Protein AF-A0A7K4CSA2-F1 (afdb_monomer_lite)

Secondary structure (DSSP, 8-state):
----HHHHHHHHHHHHTT----HHHHHHHTT--EEEEPPS-S--TT---TT-SEEEE---S---TTSHHHHHHT--------SSHHHHHHHHHHHHTTT---

Sequence (102 aa):
MGHHCESTVLRDLLEHAGVCLSEAMAFGLDATMGFTYFDKTSGSSTFNIMDVPLFVGGKTGTITAESMSCKILGCTISMQEFKNSDVAWDASKTILLKGIPI

Structure (mmCIF, N/CA/C/O backbone):
data_AF-A0A7K4CSA2-F1
#
_entry.id   AF-A0A7K4CSA2-F1
#
loop_
_atom_site.group_PDB
_atom_site.id
_atom_site.type_symbol
_atom_site.label_atom_id
_atom_site.label_alt_id
_atom_site.label_comp_id
_atom_site.label_asym_id
_atom_site.label_entity_id
_atom_site.label_seq_id
_atom_site.pdbx_PDB_ins_code
_atom_site.Cartn_x
_atom_site.Cartn_y
_atom_site.Cartn_z
_atom_site.occupancy
_atom_site.B_iso_or_equiv
_atom_site.auth_seq_id
_atom_site.auth_comp_id
_atom_site.auth_asym_id
_atom_site.auth_atom_id
_atom_site.pdbx_PDB_model_num
ATOM 1 N N . MET A 1 1 ? 17.886 -9.735 1.991 1.00 35.47 1 MET A N 1
ATOM 2 C CA . MET A 1 1 ? 17.0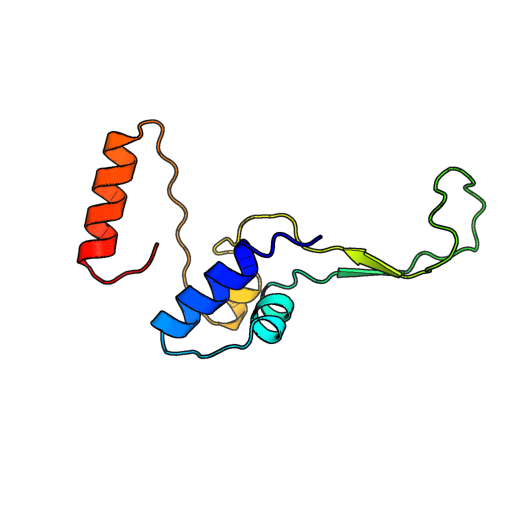36 -10.162 0.859 1.00 35.47 1 MET A CA 1
ATOM 3 C C . MET A 1 1 ? 15.636 -9.640 1.127 1.00 35.47 1 MET A C 1
ATOM 5 O O . MET A 1 1 ? 15.237 -9.664 2.283 1.00 35.47 1 MET A O 1
ATOM 9 N N . GLY A 1 2 ? 15.018 -9.033 0.113 1.00 46.28 2 GLY A N 1
ATOM 10 C CA . GLY A 1 2 ? 13.997 -7.980 0.204 1.00 46.28 2 GLY A CA 1
ATOM 11 C C . GLY A 1 2 ? 12.848 -8.212 1.185 1.00 46.28 2 GLY A C 1
ATOM 12 O O . GLY A 1 2 ? 12.076 -9.152 1.045 1.00 46.28 2 GLY A O 1
ATOM 13 N N . HIS A 1 3 ? 12.711 -7.296 2.145 1.00 46.91 3 HIS A N 1
ATOM 14 C CA . HIS A 1 3 ? 11.454 -7.082 2.850 1.00 46.91 3 HIS A CA 1
ATOM 15 C C . HIS A 1 3 ? 10.576 -6.216 1.942 1.00 46.91 3 HIS A C 1
ATOM 17 O O . HIS A 1 3 ? 10.719 -5.003 1.918 1.00 46.91 3 HIS A O 1
ATOM 23 N N . HIS A 1 4 ? 9.725 -6.857 1.142 1.00 57.81 4 HIS A N 1
ATOM 24 C CA . HIS A 1 4 ? 8.762 -6.208 0.243 1.00 57.81 4 HIS A CA 1
ATOM 25 C C . HIS A 1 4 ? 7.461 -5.863 0.982 1.00 57.81 4 HIS A C 1
ATOM 27 O O . HIS A 1 4 ? 6.360 -6.123 0.485 1.00 57.81 4 HIS A O 1
ATOM 33 N N . CYS A 1 5 ? 7.575 -5.359 2.214 1.00 62.50 5 CYS A N 1
ATOM 34 C CA . CYS A 1 5 ? 6.411 -5.128 3.065 1.00 62.50 5 CYS A CA 1
ATOM 35 C C . CYS A 1 5 ? 5.440 -4.131 2.426 1.00 62.50 5 CYS A C 1
ATOM 37 O O . CYS A 1 5 ? 4.233 -4.336 2.480 1.00 62.50 5 CYS A O 1
ATOM 39 N N . GLU A 1 6 ? 5.947 -3.112 1.742 1.00 70.81 6 GLU A N 1
ATOM 40 C CA . GLU A 1 6 ? 5.142 -2.027 1.189 1.00 70.81 6 GLU A CA 1
ATOM 41 C C . GLU A 1 6 ? 4.420 -2.430 -0.102 1.00 70.81 6 GLU A C 1
ATOM 43 O O . GLU A 1 6 ? 3.227 -2.169 -0.244 1.00 70.81 6 GLU A O 1
ATOM 4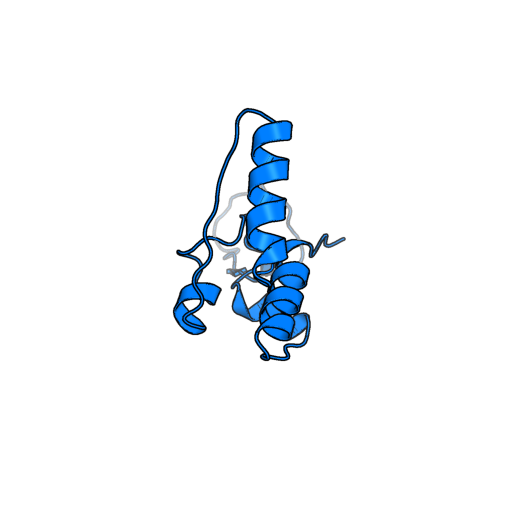8 N N . SER A 1 7 ? 5.100 -3.110 -1.035 1.00 70.62 7 SER A N 1
ATOM 49 C CA . SER A 1 7 ? 4.472 -3.553 -2.291 1.00 70.62 7 SER A CA 1
ATOM 50 C C . SER A 1 7 ? 3.450 -4.666 -2.067 1.00 70.62 7 SER A C 1
ATOM 52 O O . SER A 1 7 ? 2.466 -4.747 -2.802 1.00 70.62 7 SER A O 1
ATOM 54 N N . THR A 1 8 ? 3.651 -5.493 -1.036 1.00 76.25 8 THR A N 1
ATOM 55 C CA . THR A 1 8 ? 2.665 -6.501 -0.617 1.00 76.25 8 THR A CA 1
ATOM 56 C C . THR A 1 8 ? 1.417 -5.830 -0.052 1.00 76.25 8 THR A C 1
ATOM 58 O O . THR A 1 8 ? 0.315 -6.136 -0.496 1.00 76.25 8 THR A O 1
ATOM 61 N N . VAL A 1 9 ? 1.582 -4.851 0.845 1.00 79.00 9 VAL A N 1
ATOM 62 C CA . VAL A 1 9 ? 0.451 -4.078 1.383 1.00 79.00 9 VAL A CA 1
ATOM 63 C C . VAL A 1 9 ? -0.301 -3.362 0.260 1.00 79.00 9 VAL A C 1
ATOM 65 O O . VAL A 1 9 ? -1.524 -3.443 0.202 1.00 79.00 9 VAL A O 1
ATOM 68 N N . LEU A 1 10 ? 0.401 -2.724 -0.683 1.00 78.25 10 LEU A N 1
ATOM 69 C CA . LEU A 1 10 ? -0.243 -2.074 -1.829 1.00 78.25 10 LEU A CA 1
ATOM 70 C C . LEU A 1 10 ? -1.065 -3.062 -2.663 1.00 78.25 10 LEU A C 1
ATOM 72 O O . LEU A 1 10 ? -2.193 -2.747 -3.040 1.00 78.25 10 LEU A O 1
ATOM 76 N N . ARG A 1 11 ? -0.513 -4.247 -2.947 1.00 83.69 11 ARG A N 1
ATOM 77 C CA . ARG A 1 11 ? -1.223 -5.304 -3.674 1.00 83.69 11 ARG A CA 1
ATOM 78 C C . ARG A 1 11 ? -2.509 -5.693 -2.949 1.00 83.69 11 ARG A C 1
ATOM 80 O O . ARG A 1 11 ? -3.563 -5.701 -3.576 1.00 83.69 11 ARG A O 1
ATOM 87 N N . ASP A 1 12 ? -2.422 -5.970 -1.652 1.00 84.69 12 ASP A N 1
ATOM 88 C CA . ASP A 1 12 ? -3.551 -6.467 -0.863 1.00 84.69 12 ASP A CA 1
ATOM 89 C C . ASP A 1 12 ? -4.659 -5.402 -0.733 1.00 84.69 12 ASP A C 1
ATOM 91 O O . ASP A 1 12 ? -5.845 -5.710 -0.868 1.00 84.69 12 ASP A O 1
ATOM 95 N N . LEU A 1 13 ? -4.290 -4.125 -0.560 1.00 84.00 13 LEU A N 1
ATOM 96 C CA . LEU A 1 13 ? -5.240 -3.004 -0.544 1.00 84.00 13 LEU A CA 1
ATOM 97 C C . LEU A 1 13 ? -5.958 -2.831 -1.889 1.00 84.00 13 LEU A C 1
ATOM 99 O O . LEU A 1 13 ? -7.161 -2.560 -1.924 1.00 84.00 13 LEU A O 1
ATOM 103 N N . LEU A 1 14 ? -5.230 -2.979 -2.997 1.00 81.81 14 LEU A N 1
ATOM 104 C CA . LEU A 1 14 ? -5.803 -2.882 -4.338 1.00 81.81 14 LEU A CA 1
ATOM 105 C C . LEU A 1 14 ? -6.708 -4.068 -4.649 1.00 81.81 14 LEU A C 1
ATOM 107 O O . LEU A 1 14 ? -7.778 -3.871 -5.223 1.00 81.81 14 LEU A O 1
ATOM 111 N N . GLU A 1 15 ? -6.336 -5.265 -4.208 1.00 86.19 15 GLU A N 1
ATOM 112 C CA . GLU A 1 15 ? -7.163 -6.457 -4.356 1.00 86.19 15 GLU A CA 1
ATOM 113 C C . GLU A 1 15 ? -8.480 -6.321 -3.580 1.00 86.19 15 GLU A C 1
ATOM 115 O O . GLU A 1 15 ? -9.542 -6.600 -4.138 1.00 86.19 15 GLU A O 1
ATOM 120 N N . HIS A 1 16 ? -8.448 -5.771 -2.358 1.00 85.31 16 HIS A N 1
ATOM 121 C CA . HIS A 1 16 ? -9.665 -5.423 -1.605 1.00 85.31 16 HIS A CA 1
ATOM 122 C C . HIS A 1 16 ? -10.539 -4.392 -2.335 1.00 85.31 16 HIS A C 1
ATOM 124 O O . HIS A 1 16 ? -11.766 -4.457 -2.272 1.00 85.31 16 HIS A O 1
ATOM 130 N N . ALA A 1 17 ? -9.926 -3.463 -3.073 1.00 83.12 17 ALA A N 1
ATOM 131 C CA . 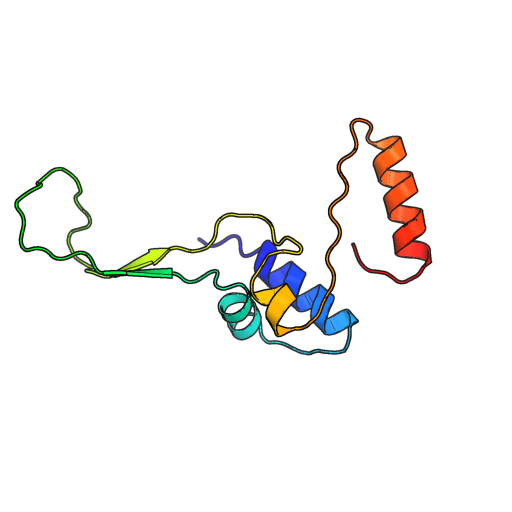ALA A 1 17 ? -10.632 -2.506 -3.926 1.00 83.12 17 ALA A CA 1
ATOM 132 C C . ALA A 1 17 ? -11.104 -3.100 -5.275 1.00 83.12 17 ALA A C 1
ATOM 134 O O . ALA A 1 17 ? -11.716 -2.388 -6.074 1.00 83.12 17 ALA A O 1
ATOM 135 N N . GLY A 1 18 ? -10.845 -4.387 -5.538 1.00 85.62 18 GLY A N 1
ATOM 136 C CA . GLY A 1 18 ? -11.242 -5.093 -6.761 1.00 85.62 18 GLY A CA 1
ATOM 137 C C . GLY A 1 18 ? -10.230 -5.019 -7.910 1.00 85.62 18 GLY A C 1
ATOM 138 O O . GLY A 1 18 ? -10.554 -5.403 -9.034 1.00 85.62 18 GLY A O 1
ATOM 139 N N . VAL A 1 19 ? -9.012 -4.535 -7.657 1.00 83.38 19 VAL A N 1
ATOM 140 C CA . VAL A 1 19 ? -7.918 -4.450 -8.634 1.00 83.38 19 VAL A CA 1
ATOM 141 C C . VAL A 1 19 ? -6.873 -5.520 -8.323 1.00 83.38 19 VAL A C 1
ATOM 143 O O . VAL A 1 19 ? -6.032 -5.360 -7.444 1.00 83.38 19 VAL A O 1
ATOM 146 N N . CYS A 1 20 ? -6.894 -6.618 -9.073 1.00 84.25 20 CYS A N 1
ATOM 147 C CA . CYS A 1 20 ? -5.930 -7.699 -8.890 1.00 84.25 20 CYS A CA 1
ATOM 148 C C . CYS A 1 20 ? -4.600 -7.366 -9.582 1.00 84.25 20 CYS A C 1
ATOM 150 O O . CYS A 1 20 ? -4.539 -7.271 -10.811 1.00 84.25 20 CYS A O 1
ATOM 152 N N . LEU A 1 21 ? -3.521 -7.248 -8.807 1.00 81.62 21 LEU A N 1
ATOM 153 C CA . LEU A 1 21 ? -2.159 -7.109 -9.323 1.00 81.62 21 LEU A CA 1
ATOM 154 C C . LEU A 1 21 ? -1.282 -8.271 -8.850 1.00 81.62 21 LEU A C 1
ATOM 156 O O . LEU A 1 21 ? -1.405 -8.743 -7.725 1.00 81.62 21 LEU A O 1
ATOM 160 N N . SER A 1 22 ? -0.344 -8.715 -9.688 1.00 83.75 22 SER A N 1
ATOM 161 C CA . SER A 1 22 ? 0.747 -9.565 -9.213 1.00 83.75 22 SER A CA 1
ATOM 162 C C . SER A 1 22 ? 1.727 -8.728 -8.391 1.00 83.75 22 SER A C 1
ATOM 164 O O . SER A 1 22 ? 1.833 -7.514 -8.572 1.00 83.75 22 SER A O 1
ATOM 166 N N . GLU A 1 23 ? 2.496 -9.374 -7.517 1.00 75.56 23 GLU A N 1
ATOM 167 C CA . GLU A 1 23 ? 3.511 -8.692 -6.705 1.00 75.56 23 GLU A CA 1
ATOM 168 C C . GLU A 1 23 ? 4.538 -7.942 -7.568 1.00 75.56 23 GLU A C 1
ATOM 170 O O . GLU A 1 23 ? 4.889 -6.808 -7.261 1.00 75.56 23 GLU A O 1
ATOM 175 N N . ALA A 1 24 ? 4.936 -8.512 -8.711 1.00 79.44 24 ALA A N 1
ATOM 176 C CA . ALA A 1 24 ? 5.828 -7.850 -9.663 1.00 79.44 24 ALA A CA 1
ATOM 177 C C . ALA A 1 24 ? 5.212 -6.572 -10.266 1.00 79.44 24 ALA A C 1
ATOM 179 O O . ALA A 1 24 ? 5.917 -5.582 -10.461 1.00 79.44 24 ALA A O 1
ATOM 180 N N . MET A 1 25 ? 3.900 -6.567 -10.535 1.00 80.44 25 MET A N 1
ATOM 181 C CA . MET A 1 25 ? 3.201 -5.369 -11.013 1.00 80.44 25 MET A CA 1
ATOM 182 C C . MET A 1 25 ? 3.075 -4.315 -9.910 1.00 80.44 25 MET A C 1
ATOM 184 O O . MET A 1 25 ? 3.341 -3.145 -10.172 1.00 80.44 25 MET A O 1
ATOM 188 N N . ALA A 1 26 ? 2.739 -4.716 -8.680 1.00 77.94 26 ALA A N 1
ATOM 189 C CA . ALA A 1 26 ? 2.676 -3.806 -7.534 1.00 77.94 26 ALA A CA 1
ATOM 190 C C . ALA A 1 26 ? 4.049 -3.177 -7.228 1.00 77.94 26 ALA A C 1
ATOM 192 O O . ALA A 1 26 ? 4.140 -1.975 -6.984 1.00 77.94 26 ALA A O 1
ATOM 193 N N . PHE A 1 27 ? 5.120 -3.969 -7.327 1.00 74.69 27 PHE A N 1
ATOM 194 C CA . PHE A 1 27 ? 6.498 -3.510 -7.162 1.00 74.69 27 PHE A CA 1
ATOM 195 C C . PHE A 1 27 ? 6.915 -2.487 -8.231 1.00 74.69 27 PHE A C 1
ATOM 197 O O . PHE A 1 27 ? 7.538 -1.473 -7.918 1.00 74.69 27 PHE A O 1
ATOM 204 N N . GLY A 1 28 ? 6.544 -2.712 -9.496 1.00 76.31 28 GLY A N 1
ATOM 205 C CA . GLY A 1 28 ? 6.791 -1.743 -10.568 1.00 76.31 28 GLY A CA 1
ATOM 206 C C . GLY A 1 28 ? 5.966 -0.457 -10.427 1.00 76.31 28 GLY A C 1
ATOM 207 O O . GLY A 1 28 ? 6.452 0.627 -10.748 1.00 76.31 28 GLY A O 1
ATOM 208 N N . LEU A 1 29 ? 4.732 -0.564 -9.924 1.00 76.44 29 LEU A N 1
ATOM 209 C CA . LEU A 1 29 ? 3.765 0.535 -9.869 1.00 76.44 29 LEU A CA 1
ATOM 210 C C . LEU A 1 29 ? 4.116 1.627 -8.853 1.00 76.44 29 LEU A C 1
ATOM 212 O O . LEU A 1 29 ? 3.896 2.806 -9.124 1.00 76.44 29 LEU A O 1
ATOM 216 N N . ASP A 1 30 ? 4.674 1.266 -7.698 1.00 66.31 30 ASP A N 1
ATOM 217 C CA . ASP A 1 30 ? 5.098 2.252 -6.694 1.00 66.31 30 ASP A CA 1
ATOM 218 C C . ASP A 1 30 ? 6.459 2.898 -7.020 1.00 66.31 30 ASP A C 1
ATOM 220 O O . ASP A 1 30 ? 7.024 3.642 -6.216 1.00 66.31 30 ASP A O 1
ATOM 224 N N . ALA A 1 31 ? 6.985 2.651 -8.230 1.00 60.94 31 ALA A N 1
ATOM 225 C CA . ALA A 1 31 ? 8.301 3.103 -8.673 1.00 60.94 31 ALA A CA 1
ATOM 226 C C . ALA A 1 31 ? 9.408 2.725 -7.672 1.00 60.94 31 ALA A C 1
ATOM 228 O O . ALA A 1 31 ? 10.425 3.409 -7.542 1.00 60.94 31 ALA A O 1
ATOM 229 N N . THR A 1 32 ? 9.233 1.597 -6.977 1.00 59.22 32 THR A N 1
ATOM 230 C CA . THR A 1 32 ? 10.208 1.039 -6.037 1.00 59.22 32 THR A CA 1
ATOM 231 C C . THR A 1 32 ? 11.415 0.442 -6.761 1.00 59.22 32 THR A C 1
ATOM 233 O O . THR A 1 32 ? 12.224 -0.234 -6.140 1.00 59.22 32 THR A O 1
ATOM 236 N N . MET A 1 33 ? 11.565 0.673 -8.065 1.00 58.47 33 MET A N 1
ATOM 237 C CA . MET A 1 33 ? 12.691 0.205 -8.859 1.00 58.47 33 MET A CA 1
ATOM 238 C C . MET A 1 33 ? 13.297 1.391 -9.609 1.00 58.47 33 MET A C 1
ATOM 240 O O . MET A 1 33 ? 12.772 1.858 -10.618 1.00 58.47 33 MET A O 1
ATOM 244 N N . GLY A 1 34 ? 14.397 1.907 -9.068 1.00 57.75 34 GLY A N 1
ATOM 245 C CA . GLY A 1 34 ? 15.239 2.912 -9.696 1.00 57.75 34 GLY A CA 1
ATOM 246 C C . GLY A 1 34 ? 16.473 2.249 -10.294 1.00 57.75 34 GLY A C 1
ATOM 247 O O . GLY A 1 34 ? 17.154 1.469 -9.626 1.00 57.75 34 GLY A O 1
ATOM 248 N N . PHE A 1 35 ? 16.771 2.582 -11.546 1.00 63.91 35 PHE A N 1
ATOM 249 C CA . PHE A 1 35 ? 18.013 2.191 -12.199 1.00 63.91 35 PHE A CA 1
ATOM 250 C C . PHE A 1 35 ? 18.935 3.402 -12.260 1.00 63.91 35 PHE A C 1
ATOM 252 O O . PHE A 1 35 ? 18.612 4.397 -12.910 1.00 63.91 35 PHE A O 1
ATOM 259 N N . THR A 1 36 ? 20.088 3.306 -11.604 1.00 59.31 36 THR A N 1
ATOM 260 C CA . THR A 1 36 ? 21.147 4.310 -11.742 1.00 59.31 36 THR A CA 1
ATOM 261 C C . THR A 1 36 ? 22.298 3.704 -12.528 1.00 59.31 36 THR A C 1
ATOM 263 O O . THR A 1 36 ? 22.865 2.685 -12.125 1.00 59.31 36 THR A O 1
ATOM 266 N N . TYR A 1 37 ? 22.640 4.349 -13.643 1.00 62.50 37 TYR A N 1
ATOM 267 C CA . TYR A 1 37 ? 23.830 4.044 -14.428 1.00 62.50 37 TYR A CA 1
ATOM 268 C C . TYR A 1 37 ? 24.965 4.953 -13.969 1.00 62.50 37 TYR A C 1
ATOM 270 O O . TYR A 1 37 ? 24.822 6.176 -13.969 1.00 62.50 37 TYR A O 1
ATOM 278 N N . PHE A 1 38 ? 26.091 4.359 -13.581 1.00 61.50 38 PHE A N 1
ATOM 279 C CA . PHE A 1 38 ? 27.296 5.109 -13.241 1.00 61.50 38 PHE A CA 1
ATOM 280 C C . PHE A 1 38 ? 28.272 5.073 -14.412 1.00 61.50 38 PHE A C 1
ATOM 282 O O . PHE A 1 38 ? 28.667 3.999 -14.871 1.00 61.50 38 PHE A O 1
ATOM 289 N N . ASP A 1 39 ? 28.670 6.254 -14.882 1.00 59.03 39 ASP A N 1
ATOM 290 C CA . ASP A 1 39 ? 29.719 6.392 -15.883 1.00 59.03 39 ASP A CA 1
ATOM 291 C C . ASP A 1 39 ? 31.089 6.133 -15.228 1.00 59.03 39 ASP A C 1
ATOM 293 O O . ASP A 1 39 ? 31.471 6.781 -14.252 1.00 59.03 39 ASP A O 1
ATOM 297 N N . LYS A 1 40 ? 31.838 5.159 -15.757 1.00 55.50 40 LYS A N 1
ATOM 298 C CA . LYS A 1 40 ? 33.173 4.770 -15.269 1.00 55.50 40 LYS A CA 1
ATOM 299 C C . LYS A 1 40 ? 34.275 5.773 -15.644 1.00 55.50 40 LYS A C 1
ATOM 301 O O . LYS A 1 40 ? 35.432 5.561 -15.282 1.00 55.50 40 LYS A O 1
ATOM 306 N N . THR A 1 41 ? 33.956 6.858 -16.346 1.00 56.22 41 THR A N 1
ATOM 307 C CA . THR A 1 41 ? 34.964 7.683 -17.033 1.00 56.22 41 THR A CA 1
ATOM 308 C C . THR A 1 41 ? 35.561 8.823 -16.186 1.00 56.22 41 THR A C 1
ATOM 310 O O . THR A 1 41 ? 36.240 9.698 -16.715 1.00 56.22 41 THR A O 1
ATOM 313 N N . SER A 1 42 ? 35.397 8.849 -14.858 1.00 47.25 42 SER A N 1
ATOM 314 C CA . SER A 1 42 ? 36.064 9.865 -14.015 1.00 47.25 42 SER A CA 1
ATOM 315 C C . SER A 1 42 ? 36.468 9.359 -12.624 1.00 47.25 42 SER A C 1
ATOM 317 O O . SER A 1 42 ? 35.794 9.590 -11.629 1.00 47.25 42 SER A O 1
ATOM 319 N N . GLY A 1 43 ? 37.612 8.672 -12.561 1.00 54.22 43 GLY A N 1
ATOM 320 C CA . GLY A 1 43 ? 38.683 8.911 -11.577 1.00 54.22 43 GLY A CA 1
ATOM 321 C C . GLY A 1 43 ? 38.421 8.937 -10.060 1.00 54.22 43 GLY A C 1
ATOM 322 O O . GLY A 1 43 ? 39.298 9.424 -9.353 1.00 54.22 43 GLY A O 1
ATOM 323 N N . SER A 1 44 ? 37.306 8.440 -9.515 1.00 48.94 44 SER A N 1
ATOM 324 C CA . SER A 1 44 ? 37.119 8.352 -8.053 1.00 48.94 44 SER A CA 1
ATOM 325 C C . SER A 1 44 ? 37.146 6.904 -7.565 1.00 48.94 44 SER A C 1
ATOM 327 O O . SER A 1 44 ? 36.164 6.169 -7.620 1.00 48.94 44 SER A O 1
ATOM 329 N N . SER A 1 45 ? 38.310 6.493 -7.072 1.00 50.88 45 SER A N 1
ATOM 330 C CA . SER A 1 45 ? 38.622 5.179 -6.505 1.00 50.88 45 SER A CA 1
ATOM 331 C C . SER A 1 45 ? 38.099 4.969 -5.072 1.00 50.88 45 SER A C 1
ATOM 333 O O . SER A 1 45 ? 38.749 4.287 -4.284 1.00 50.88 45 SER A O 1
ATOM 335 N N . THR A 1 46 ? 36.945 5.537 -4.707 1.00 52.16 46 THR A N 1
ATOM 336 C CA . THR A 1 46 ? 36.434 5.475 -3.318 1.00 52.16 46 THR A CA 1
ATOM 337 C C . THR A 1 46 ? 35.193 4.590 -3.154 1.00 52.16 46 THR A C 1
ATOM 339 O O . THR A 1 46 ? 34.756 4.359 -2.031 1.00 52.16 46 THR A O 1
ATOM 342 N N . PHE A 1 47 ? 34.636 4.024 -4.230 1.00 49.59 47 PHE A N 1
ATOM 343 C CA . PHE A 1 47 ? 33.470 3.142 -4.115 1.00 49.59 47 PHE A CA 1
ATOM 344 C C . PHE A 1 47 ? 33.624 1.888 -4.988 1.00 49.59 47 PHE A C 1
ATOM 346 O O . PHE A 1 47 ? 33.537 1.938 -6.213 1.00 49.59 47 PHE A O 1
ATOM 353 N N . ASN A 1 48 ? 33.901 0.747 -4.354 1.00 53.25 48 ASN A N 1
ATOM 354 C CA . ASN A 1 48 ? 34.129 -0.527 -5.034 1.00 53.25 48 ASN A CA 1
ATOM 355 C C . ASN A 1 48 ? 32.793 -1.281 -5.230 1.00 53.25 48 ASN A C 1
ATOM 357 O O . ASN A 1 48 ? 32.453 -2.171 -4.457 1.00 53.25 48 ASN A O 1
ATOM 361 N N . ILE A 1 49 ? 32.027 -0.886 -6.261 1.00 50.69 49 ILE A N 1
ATOM 362 C CA . ILE A 1 49 ? 30.904 -1.653 -6.862 1.00 50.69 49 ILE A CA 1
ATOM 363 C C . ILE A 1 49 ? 31.437 -2.408 -8.098 1.00 50.69 49 ILE A C 1
ATOM 365 O O . ILE A 1 49 ? 30.847 -2.378 -9.178 1.00 50.69 49 ILE A O 1
ATOM 369 N N . MET A 1 50 ? 32.640 -2.982 -8.028 1.00 45.72 50 MET A N 1
ATOM 370 C CA . MET A 1 50 ? 33.286 -3.555 -9.212 1.00 45.72 50 MET A CA 1
ATOM 371 C C . MET A 1 50 ? 32.653 -4.889 -9.615 1.00 45.72 50 MET A C 1
ATOM 373 O O . MET A 1 50 ? 33.194 -5.925 -9.274 1.00 45.72 50 MET A O 1
ATOM 377 N N . ASP A 1 51 ? 31.512 -4.840 -10.315 1.00 52.06 51 ASP A N 1
ATOM 378 C CA . ASP A 1 51 ? 31.284 -5.601 -11.564 1.00 52.06 51 ASP A CA 1
ATOM 379 C C . ASP A 1 51 ? 29.887 -5.427 -12.181 1.00 52.06 51 ASP A C 1
ATOM 381 O O . ASP A 1 51 ? 29.613 -5.980 -13.245 1.00 52.06 51 ASP A O 1
ATOM 385 N N . VAL A 1 52 ? 29.014 -4.588 -11.612 1.00 52.78 52 VAL A N 1
ATOM 386 C CA . VAL A 1 52 ? 27.715 -4.290 -12.235 1.00 52.78 52 VAL A CA 1
ATOM 387 C C . VAL A 1 52 ? 27.554 -2.775 -12.400 1.00 52.78 52 VAL A C 1
ATOM 389 O O . VAL A 1 52 ? 27.457 -2.070 -11.399 1.00 52.78 52 VAL A O 1
ATOM 392 N N . PRO A 1 53 ? 27.488 -2.233 -13.635 1.00 53.47 53 PRO A N 1
ATOM 393 C CA . PRO A 1 53 ? 27.242 -0.804 -13.879 1.00 53.47 53 PRO A CA 1
ATOM 394 C C . PRO A 1 53 ? 25.789 -0.379 -13.583 1.00 53.47 53 PRO A C 1
ATOM 396 O O . PRO A 1 53 ? 25.363 0.700 -13.989 1.00 53.47 53 PRO A O 1
ATOM 399 N N . LEU A 1 54 ? 25.026 -1.238 -12.904 1.00 54.62 54 LEU A N 1
ATOM 400 C CA . LEU A 1 54 ? 23.610 -1.093 -12.616 1.00 54.62 54 LEU A CA 1
ATOM 401 C C . LEU A 1 54 ? 23.411 -1.174 -11.107 1.00 54.62 54 LEU A C 1
ATOM 403 O O . LEU A 1 54 ? 23.531 -2.245 -10.511 1.00 54.62 54 LEU A O 1
ATOM 407 N N . PHE A 1 55 ? 23.071 -0.046 -10.496 1.00 54.84 55 PHE A N 1
ATOM 408 C CA . PHE A 1 55 ? 22.496 -0.070 -9.161 1.00 54.84 55 PHE A CA 1
ATOM 409 C C . PHE A 1 55 ? 20.989 -0.267 -9.295 1.00 54.84 55 PHE A C 1
ATOM 411 O O . PHE A 1 55 ? 20.297 0.585 -9.854 1.00 54.84 55 PHE A O 1
ATOM 418 N 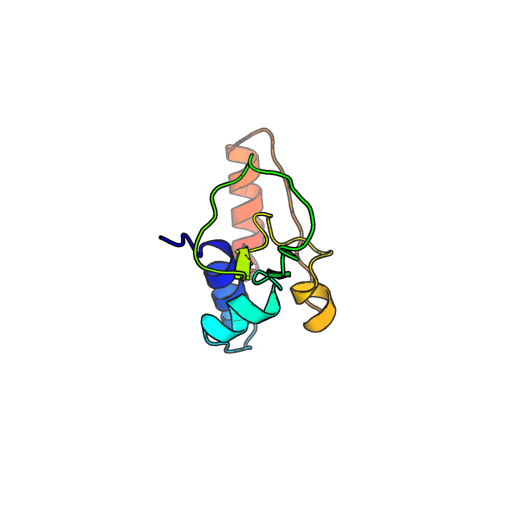N . VAL A 1 56 ? 20.502 -1.406 -8.802 1.00 56.53 56 VAL A N 1
ATOM 419 C CA . VAL A 1 56 ? 19.071 -1.661 -8.618 1.00 56.53 56 VAL A CA 1
ATOM 420 C C . VAL A 1 56 ? 18.730 -1.210 -7.205 1.00 56.53 56 VAL A C 1
ATOM 422 O O . VAL A 1 56 ? 18.945 -1.936 -6.234 1.00 56.53 56 VAL A O 1
ATOM 425 N N . GLY A 1 57 ? 18.280 0.034 -7.098 1.00 55.66 57 GLY A N 1
ATOM 426 C CA . GLY A 1 57 ? 17.776 0.607 -5.857 1.00 55.66 57 GLY A CA 1
ATOM 427 C C . GLY A 1 57 ? 16.259 0.636 -5.863 1.00 55.66 57 GLY A C 1
ATOM 428 O O . GLY A 1 57 ? 15.638 0.591 -6.922 1.00 55.66 57 GLY A O 1
ATOM 429 N N . GLY A 1 58 ? 15.656 0.754 -4.688 1.00 57.03 58 GLY A N 1
ATOM 430 C CA . GLY A 1 58 ? 14.225 0.981 -4.577 1.00 57.03 58 GLY A CA 1
ATOM 431 C C . GLY A 1 58 ? 13.878 2.134 -3.667 1.00 57.03 58 GLY A C 1
ATOM 432 O O . GLY A 1 58 ? 14.691 2.551 -2.845 1.00 57.03 58 GLY A O 1
ATOM 433 N N . LYS A 1 59 ? 12.668 2.669 -3.836 1.00 58.94 59 LYS A N 1
ATOM 434 C CA . LYS A 1 59 ? 12.111 3.657 -2.919 1.00 58.94 59 LYS A CA 1
ATOM 435 C C . LYS A 1 59 ? 11.981 3.013 -1.534 1.00 58.94 59 LYS A C 1
ATOM 437 O O . LYS A 1 59 ? 11.180 2.113 -1.337 1.00 58.94 59 LYS A O 1
ATOM 442 N N . THR A 1 60 ? 12.758 3.501 -0.577 1.00 55.50 60 THR A N 1
ATOM 443 C CA . THR A 1 60 ? 12.792 3.029 0.820 1.00 55.50 60 THR A CA 1
ATOM 444 C C . THR A 1 60 ? 11.801 3.770 1.727 1.00 55.50 60 THR A C 1
ATOM 446 O O . THR A 1 60 ? 12.014 3.868 2.932 1.00 55.50 60 THR A O 1
ATOM 449 N N . GLY A 1 61 ? 10.776 4.397 1.147 1.00 59.94 61 GLY A N 1
ATOM 450 C CA . GLY A 1 61 ? 9.882 5.311 1.854 1.00 59.94 61 GLY A CA 1
ATOM 451 C C . GLY A 1 61 ? 8.43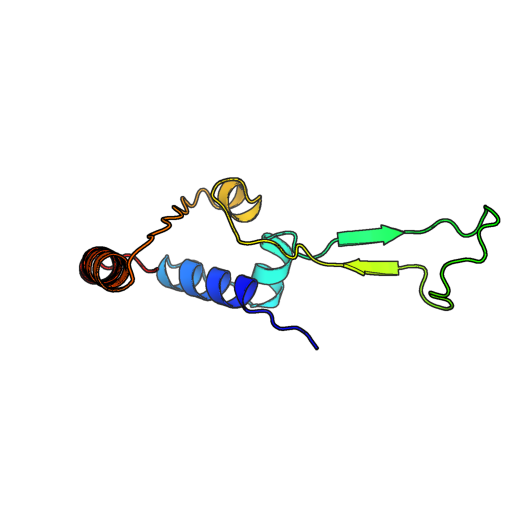3 4.856 1.796 1.00 59.94 61 GLY A C 1
ATOM 452 O O . GLY A 1 61 ? 7.995 4.333 0.774 1.00 59.94 61 GLY A O 1
ATOM 453 N N . THR A 1 62 ? 7.693 5.126 2.870 1.00 68.06 62 THR A N 1
ATOM 454 C CA . THR A 1 62 ? 6.262 4.837 3.005 1.00 68.06 62 THR A CA 1
ATOM 455 C C . THR A 1 62 ? 5.462 5.365 1.811 1.00 68.06 62 THR A C 1
ATOM 457 O O . THR A 1 62 ? 5.723 6.461 1.300 1.00 68.06 62 THR A O 1
ATOM 460 N N . ILE A 1 63 ? 4.469 4.595 1.365 1.00 72.38 63 ILE A N 1
ATOM 461 C CA . ILE A 1 63 ? 3.517 5.040 0.346 1.00 72.38 63 ILE A CA 1
ATOM 462 C C . ILE A 1 63 ? 2.685 6.182 0.940 1.00 72.38 63 ILE A C 1
ATOM 464 O O . ILE A 1 63 ? 2.063 6.029 1.987 1.00 72.38 63 ILE A O 1
ATOM 468 N N . THR A 1 64 ? 2.681 7.338 0.280 1.00 76.75 64 THR A N 1
ATOM 469 C CA . THR A 1 64 ? 1.906 8.510 0.705 1.00 76.75 64 THR A CA 1
ATOM 470 C C . THR A 1 64 ? 0.887 8.887 -0.364 1.00 76.75 64 THR A C 1
ATOM 472 O O . THR A 1 64 ? 0.930 8.386 -1.488 1.00 76.75 64 THR A O 1
ATOM 475 N N . ALA A 1 65 ? -0.009 9.826 -0.053 1.00 77.56 65 ALA A N 1
ATOM 476 C CA . ALA A 1 65 ? -0.931 10.400 -1.036 1.00 77.56 65 ALA A CA 1
ATOM 477 C C . ALA A 1 65 ? -0.218 10.983 -2.275 1.00 77.56 65 ALA A C 1
ATOM 479 O O . ALA A 1 65 ? -0.800 11.068 -3.353 1.00 77.56 65 ALA A O 1
ATOM 480 N N . GLU A 1 66 ? 1.052 11.376 -2.141 1.00 76.69 66 GLU A N 1
ATOM 481 C CA . GLU A 1 66 ? 1.841 11.955 -3.230 1.00 76.69 66 GLU A CA 1
ATOM 482 C C . GLU A 1 66 ? 2.605 10.916 -4.058 1.00 76.69 66 GLU A C 1
ATOM 484 O O . GLU A 1 66 ? 3.173 11.278 -5.101 1.00 76.69 66 GLU A O 1
ATOM 489 N N . SER A 1 67 ? 2.617 9.650 -3.618 1.00 77.00 67 SER A N 1
ATOM 490 C CA . SER A 1 67 ? 3.222 8.546 -4.360 1.00 77.00 67 SER A CA 1
ATOM 491 C C . SER A 1 67 ? 2.638 8.450 -5.770 1.00 77.00 67 SER A C 1
ATOM 493 O O . SER A 1 67 ? 1.457 8.706 -6.014 1.00 77.00 67 SER A O 1
ATOM 495 N N . MET A 1 68 ? 3.492 8.069 -6.720 1.00 74.25 68 MET A N 1
ATOM 496 C CA . MET A 1 68 ? 3.110 7.938 -8.126 1.00 74.25 68 MET A CA 1
ATOM 497 C C . MET A 1 68 ? 2.023 6.871 -8.320 1.00 74.25 68 MET A C 1
ATOM 499 O O . MET A 1 68 ? 1.098 7.090 -9.096 1.00 74.25 68 MET A O 1
ATOM 503 N N . SER A 1 69 ? 2.086 5.785 -7.548 1.00 74.94 69 SER A N 1
ATOM 504 C CA . SER A 1 69 ? 1.052 4.749 -7.455 1.00 74.94 69 SER A CA 1
ATOM 505 C C . SER A 1 69 ? -0.336 5.345 -7.193 1.00 74.94 69 SER A C 1
ATOM 507 O O . SER A 1 69 ? -1.258 5.105 -7.971 1.00 74.94 69 SER A O 1
ATOM 509 N N . CYS A 1 70 ? -0.469 6.210 -6.182 1.00 77.56 70 CYS A N 1
ATOM 510 C CA . CYS A 1 70 ? -1.723 6.896 -5.854 1.00 77.56 70 CYS A CA 1
ATOM 511 C C . CYS A 1 70 ? -2.214 7.811 -6.978 1.00 77.56 70 CYS A C 1
ATOM 513 O O . CYS A 1 70 ? -3.394 7.801 -7.324 1.00 77.56 70 CYS A O 1
ATOM 515 N N . LYS A 1 71 ? -1.301 8.569 -7.596 1.00 79.19 71 LYS A N 1
ATOM 516 C CA . LYS A 1 71 ? -1.624 9.482 -8.705 1.00 79.19 71 LYS A CA 1
ATOM 517 C C . LYS A 1 71 ? -2.106 8.747 -9.956 1.00 79.19 71 LYS A C 1
ATOM 519 O O . LYS A 1 71 ? -3.010 9.237 -10.623 1.00 79.19 71 LYS A O 1
ATOM 524 N N . ILE A 1 72 ? -1.509 7.598 -10.274 1.00 79.19 72 ILE A N 1
ATOM 525 C CA . ILE A 1 72 ? -1.868 6.792 -11.450 1.00 79.19 72 ILE A CA 1
ATOM 526 C C . ILE A 1 72 ? -3.185 6.048 -11.217 1.00 79.19 72 ILE A C 1
ATOM 528 O O . ILE A 1 72 ? -4.038 6.018 -12.100 1.00 79.19 72 ILE A O 1
ATOM 532 N N . LEU A 1 73 ? -3.357 5.458 -10.034 1.00 78.94 73 LEU A N 1
ATOM 533 C CA . LEU A 1 73 ? -4.541 4.665 -9.702 1.00 78.94 73 LEU A CA 1
ATOM 534 C C . LEU A 1 73 ? -5.744 5.518 -9.282 1.00 78.94 73 LEU A C 1
ATOM 536 O O . LEU A 1 73 ? -6.858 5.005 -9.204 1.00 78.94 73 LEU A O 1
ATOM 540 N N . GLY A 1 74 ? -5.528 6.799 -8.975 1.00 79.62 74 GLY A N 1
ATOM 541 C CA . GLY A 1 74 ? -6.555 7.681 -8.422 1.00 79.62 74 GLY A CA 1
ATOM 542 C C . GLY A 1 74 ? -6.988 7.294 -7.005 1.00 79.62 74 GLY A C 1
ATOM 543 O O . GLY A 1 74 ? -8.065 7.697 -6.567 1.00 79.62 74 GLY A O 1
ATOM 544 N N . CYS A 1 75 ? -6.189 6.501 -6.283 1.00 77.44 75 CYS A N 1
ATOM 545 C CA . CYS A 1 75 ? -6.507 6.104 -4.917 1.00 77.44 75 CYS A CA 1
ATOM 546 C C . CYS A 1 75 ? -6.067 7.176 -3.910 1.00 77.44 75 CYS A C 1
ATOM 548 O O . CYS A 1 75 ? -5.085 7.894 -4.103 1.00 77.44 75 CYS A O 1
ATOM 550 N N . THR A 1 76 ? -6.827 7.301 -2.821 1.00 80.56 76 THR A N 1
ATOM 551 C CA . THR A 1 76 ? -6.529 8.239 -1.734 1.00 80.56 76 THR A CA 1
ATOM 552 C C . THR A 1 76 ? -6.011 7.459 -0.537 1.00 80.56 76 THR A C 1
ATOM 554 O O . THR A 1 76 ? -6.740 6.653 0.034 1.00 80.56 76 THR A O 1
ATOM 557 N N . ILE A 1 77 ? -4.767 7.721 -0.144 1.00 81.12 77 ILE A N 1
ATOM 558 C CA . ILE A 1 77 ? -4.165 7.177 1.077 1.00 81.12 77 ILE A CA 1
ATOM 559 C C . ILE A 1 77 ? -4.079 8.304 2.103 1.00 81.12 77 ILE A C 1
ATOM 561 O O . ILE A 1 77 ? -3.607 9.396 1.790 1.00 81.12 77 ILE A O 1
ATOM 565 N N . SER A 1 78 ? -4.539 8.045 3.325 1.00 84.06 78 SER A N 1
ATOM 566 C CA . SER A 1 78 ? -4.457 8.985 4.444 1.00 84.06 78 SER A CA 1
ATOM 567 C C . SER A 1 78 ? -3.561 8.406 5.527 1.00 84.06 78 SER A C 1
ATOM 569 O O . SER A 1 78 ? -3.778 7.282 5.972 1.00 84.06 78 SER A O 1
ATOM 571 N N . MET A 1 79 ? -2.562 9.176 5.950 1.00 85.38 79 MET A N 1
ATOM 572 C CA . MET A 1 79 ? -1.654 8.789 7.023 1.00 85.38 79 MET A CA 1
ATOM 573 C C . MET A 1 79 ? -2.039 9.535 8.298 1.00 85.38 79 MET A C 1
ATOM 575 O O . MET A 1 79 ? -2.170 10.759 8.291 1.00 85.38 79 MET A O 1
ATOM 579 N N . GLN A 1 80 ? -2.224 8.792 9.386 1.00 87.31 80 GLN A N 1
ATOM 580 C CA . GLN A 1 80 ? -2.542 9.341 10.701 1.00 87.31 80 GLN A CA 1
ATOM 581 C C . GLN A 1 80 ? -1.489 8.872 11.701 1.00 87.31 80 GLN A C 1
ATOM 583 O O . GLN A 1 80 ? -1.216 7.679 11.804 1.00 87.31 80 GLN A O 1
ATOM 588 N N . GLU A 1 81 ? -0.905 9.815 12.435 1.00 88.56 81 GLU A N 1
ATOM 589 C CA . GLU A 1 81 ? 0.077 9.537 13.479 1.00 88.56 81 GLU A CA 1
ATOM 590 C C . GLU A 1 81 ? -0.511 9.894 14.845 1.00 88.56 81 GLU A C 1
ATOM 592 O O . GLU A 1 81 ? -1.099 10.963 15.033 1.00 88.56 81 GLU A O 1
ATOM 597 N N . PHE A 1 82 ? -0.340 8.997 15.813 1.00 90.81 82 PHE A N 1
ATOM 598 C CA . PHE A 1 82 ? -0.872 9.150 17.161 1.00 90.81 82 PHE A CA 1
ATOM 599 C C . PHE A 1 82 ? 0.252 9.014 18.185 1.00 90.81 82 PHE A C 1
ATOM 601 O O . PHE A 1 82 ? 1.101 8.134 18.083 1.00 90.81 82 PHE A O 1
ATOM 608 N N . LYS A 1 83 ? 0.227 9.855 19.224 1.00 91.12 83 LYS A N 1
ATOM 609 C CA . LYS A 1 83 ? 1.192 9.798 20.339 1.00 91.12 83 LYS A CA 1
ATOM 610 C C . LYS A 1 83 ? 0.816 8.782 21.425 1.00 91.12 83 LYS A C 1
ATOM 612 O O . LYS A 1 83 ? 1.588 8.573 22.354 1.00 91.12 83 LYS A O 1
ATOM 617 N N . ASN A 1 84 ? -0.380 8.201 21.345 1.00 95.19 84 ASN A N 1
ATOM 618 C CA . ASN A 1 84 ? -0.922 7.254 22.315 1.00 95.19 84 ASN A CA 1
ATOM 619 C C . ASN A 1 84 ? -1.484 6.031 21.573 1.00 95.19 84 ASN A C 1
ATOM 621 O O . ASN A 1 84 ? -2.240 6.184 20.612 1.00 95.19 84 ASN A O 1
ATOM 625 N N . SER A 1 85 ? -1.111 4.835 22.031 1.00 93.50 85 SER A N 1
ATOM 626 C CA . SER A 1 85 ? -1.481 3.558 21.412 1.00 93.50 85 SER A CA 1
ATOM 627 C C . SER A 1 85 ? -2.969 3.233 21.513 1.00 93.50 85 SER A C 1
ATOM 629 O O . SER A 1 85 ? -3.530 2.695 20.565 1.00 93.50 85 SER A O 1
ATOM 631 N N . ASP A 1 86 ? -3.618 3.571 22.626 1.00 94.56 86 ASP A N 1
ATOM 632 C CA . ASP A 1 86 ? -5.040 3.283 22.846 1.00 94.56 86 ASP A CA 1
ATOM 633 C C . ASP A 1 86 ? -5.903 4.130 21.907 1.00 94.56 86 ASP A C 1
ATOM 635 O O . ASP A 1 86 ? -6.807 3.622 21.244 1.00 94.56 86 ASP A O 1
ATOM 639 N N . VAL A 1 87 ? -5.544 5.409 21.761 1.00 93.69 87 VAL A N 1
ATOM 640 C CA . VAL A 1 87 ? -6.191 6.322 20.808 1.00 93.69 87 VAL A CA 1
ATOM 641 C C . VAL A 1 87 ? -5.990 5.843 19.369 1.00 93.69 87 VAL A C 1
ATOM 643 O O . VAL A 1 87 ? -6.939 5.852 18.585 1.00 93.69 87 VAL A O 1
ATOM 646 N N . ALA A 1 88 ? -4.780 5.386 19.024 1.00 92.62 88 ALA A N 1
ATOM 647 C CA . ALA A 1 88 ? -4.500 4.817 17.706 1.00 92.62 88 ALA A CA 1
ATOM 648 C C . ALA A 1 88 ? -5.371 3.582 17.436 1.00 92.62 88 ALA A C 1
ATOM 650 O O . ALA A 1 88 ? -5.949 3.444 16.359 1.00 92.62 88 ALA A O 1
ATOM 651 N N . TRP A 1 89 ? -5.508 2.703 18.429 1.00 93.81 89 TRP A N 1
ATOM 652 C CA . TRP A 1 89 ? -6.282 1.474 18.303 1.00 93.81 89 TRP A CA 1
ATOM 653 C C . TRP A 1 89 ? -7.778 1.733 18.115 1.00 93.81 89 TRP A C 1
ATOM 655 O O . TRP A 1 89 ? -8.410 1.115 17.254 1.00 93.81 89 TRP A O 1
ATOM 665 N N . ASP A 1 90 ? -8.352 2.667 18.867 1.00 95.06 90 ASP A N 1
ATOM 666 C CA . ASP A 1 90 ? -9.770 3.006 18.729 1.00 95.06 90 ASP A CA 1
ATOM 667 C C . ASP A 1 90 ? -10.076 3.722 17.402 1.00 95.06 90 ASP A C 1
ATOM 669 O O . ASP A 1 90 ? -11.116 3.459 16.780 1.00 95.06 90 ASP A O 1
ATOM 673 N N . ALA A 1 91 ? -9.147 4.545 16.901 1.00 93.25 91 ALA A N 1
ATOM 674 C CA . ALA A 1 91 ? -9.235 5.111 15.555 1.00 93.25 91 ALA A CA 1
ATOM 675 C C . ALA A 1 91 ? -9.207 4.010 14.478 1.00 93.25 91 ALA A C 1
ATOM 677 O O . ALA A 1 91 ? -10.098 3.964 13.624 1.00 93.25 91 ALA A O 1
ATOM 678 N N . SER A 1 92 ? -8.258 3.072 14.568 1.00 92.69 92 SER A N 1
ATOM 679 C CA . SER A 1 92 ? -8.137 1.928 13.655 1.00 92.69 92 SER A CA 1
ATOM 680 C C . SER A 1 92 ? -9.399 1.066 13.622 1.00 92.69 92 SER A C 1
ATOM 682 O O . SER A 1 92 ? -9.921 0.780 12.544 1.00 92.69 92 SER A O 1
ATOM 684 N N . LYS A 1 93 ? -9.964 0.710 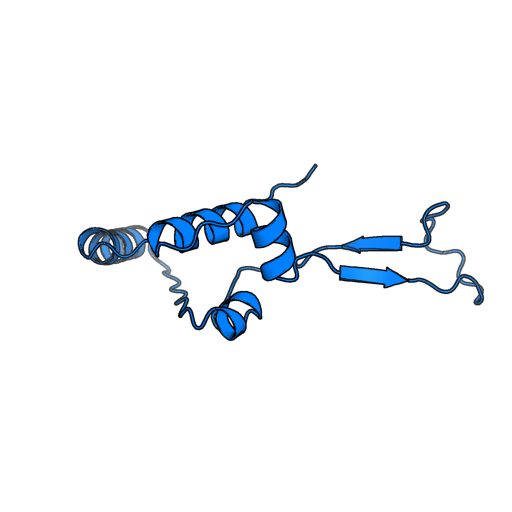14.786 1.00 94.81 93 LYS A N 1
ATOM 685 C CA . LYS A 1 93 ? -11.237 -0.033 14.857 1.00 94.81 93 LYS A CA 1
ATOM 686 C C . LYS A 1 93 ? -12.361 0.691 14.136 1.00 94.81 93 LYS A C 1
ATOM 688 O O . LYS A 1 93 ? -13.123 0.068 13.406 1.00 94.81 93 LYS A O 1
ATOM 693 N N . THR A 1 94 ? -12.477 1.999 14.351 1.00 94.06 94 THR A N 1
ATOM 694 C CA . THR A 1 94 ? -13.551 2.799 13.753 1.00 94.06 94 THR A CA 1
ATOM 695 C C . THR A 1 94 ? -13.486 2.771 12.225 1.00 94.06 94 THR A C 1
ATOM 697 O O . THR A 1 94 ? -14.529 2.779 11.570 1.00 94.06 94 THR A O 1
ATOM 700 N N . ILE A 1 95 ? -12.281 2.725 11.651 1.00 92.25 95 ILE A N 1
ATOM 701 C CA . ILE A 1 95 ? -12.062 2.636 10.202 1.00 92.25 95 ILE A CA 1
ATOM 702 C C . ILE A 1 95 ? -12.337 1.211 9.701 1.00 92.25 95 ILE A C 1
ATOM 704 O O . ILE A 1 95 ? -13.122 1.037 8.767 1.00 92.25 95 ILE A O 1
ATOM 708 N N . LEU A 1 96 ? -11.791 0.196 10.378 1.00 91.62 96 LEU A N 1
ATOM 709 C CA . LEU A 1 96 ? -12.000 -1.216 10.038 1.00 91.62 96 LEU A CA 1
ATOM 710 C C . LEU A 1 96 ? -13.484 -1.611 10.063 1.00 91.62 96 LEU A C 1
ATOM 712 O O . LEU A 1 96 ? -13.961 -2.292 9.158 1.00 91.62 96 LEU A O 1
ATOM 716 N N . LEU A 1 97 ? -14.247 -1.132 11.051 1.00 93.50 97 LEU A N 1
ATOM 717 C CA . LEU A 1 97 ? -15.691 -1.386 11.158 1.00 93.50 97 LEU A CA 1
ATOM 718 C C . LEU A 1 97 ? -16.505 -0.756 10.016 1.00 93.50 97 LEU A C 1
ATOM 720 O O . LEU A 1 97 ? -17.631 -1.181 9.769 1.00 93.50 97 LEU A O 1
ATOM 724 N N . LYS A 1 98 ? -15.951 0.231 9.300 1.00 92.06 98 LYS A N 1
ATOM 725 C CA . LYS A 1 98 ? -16.553 0.809 8.087 1.00 92.06 98 LYS A CA 1
ATOM 726 C C . LYS A 1 98 ? -16.189 0.033 6.814 1.00 92.06 98 LYS A C 1
ATOM 728 O O . LYS A 1 98 ? -16.609 0.437 5.734 1.00 92.06 98 LYS A O 1
ATOM 733 N N . GLY A 1 99 ? -15.415 -1.050 6.925 1.00 87.44 99 GLY A N 1
ATOM 734 C CA . GLY A 1 99 ? -14.959 -1.859 5.790 1.00 87.44 99 GLY A CA 1
ATOM 735 C C . GLY A 1 99 ? -13.817 -1.229 4.987 1.00 87.44 99 GLY A C 1
ATOM 736 O O . GLY A 1 99 ? -13.537 -1.672 3.873 1.00 87.44 99 GLY A O 1
ATOM 737 N N . ILE A 1 100 ? -13.174 -0.193 5.534 1.00 86.94 100 ILE A N 1
ATOM 738 C CA . ILE A 1 100 ? -12.023 0.465 4.916 1.00 86.94 100 ILE A CA 1
ATOM 739 C C . ILE A 1 100 ? -10.756 -0.221 5.451 1.00 86.94 100 ILE A C 1
ATOM 741 O O . ILE A 1 100 ? -10.578 -0.262 6.672 1.00 86.94 100 ILE A O 1
ATOM 745 N N . PRO A 1 101 ? -9.895 -0.772 4.581 1.00 86.25 101 PRO A N 1
ATOM 746 C CA . PRO A 1 101 ? -8.658 -1.407 5.016 1.00 86.25 101 PRO A CA 1
ATOM 747 C C . PRO A 1 101 ? -7.637 -0.351 5.479 1.00 86.25 101 PRO A C 1
ATOM 749 O O . PRO A 1 101 ? -7.624 0.769 4.961 1.00 86.25 101 PRO A O 1
ATOM 752 N N . ILE A 1 102 ? -6.811 -0.709 6.468 1.00 84.88 102 ILE A N 1
ATOM 753 C CA . ILE A 1 102 ? -5.748 0.128 7.057 1.00 84.88 102 ILE A CA 1
ATOM 754 C C . ILE A 1 102 ? -4.401 -0.581 7.010 1.00 84.88 102 ILE A C 1
ATOM 756 O O . ILE A 1 102 ? -4.408 -1.832 7.051 1.00 84.88 102 ILE A O 1
#

pLDDT: mean 73.17, std 15.3, range [35.47, 95.19]

Foldseek 3Di:
DDPLVQLVVQQVLVVLVVHHDDSVRSCVLQQQWDWDADDPPDDDPPDPPPDDSTDGGGDPDHDACPGSNCVVVVHHDDDDDDPDPVVVVVVQVVCVVVVRHD

Radius of gyration: 18.61 Å; chains: 1; bounding box: 55×22×40 Å